Protein AF-A0A2V6UIH1-F1 (afdb_monomer)

Radius of gyration: 23.4 Å; Cα contacts (8 Å, |Δi|>4): 118; chains: 1; bounding box: 33×55×84 Å

Foldseek 3Di:
DDDDDPPPPPPPPPDPPDDPLDQAEDEFDDDAVVVRLLVLLVVQVVCCVVHVNHAYEYADPDFLVCLCSNVVSPGPHYHCPCQQVVDPVHNVVRVVSNVVSNVVVVVPPDPVVVVVVVVVVVVVPD

Mean predicted aligned error: 14.51 Å

Nearest PDB structures (foldseek):
  7sbj-assembly1_C  TM=8.427E-01  e=1.361E-04  Stenotrophomonas maltophilia K279a
  7u5y-assembly1_F  TM=8.316E-01  e=1.045E-04  Pseudomonas aeruginosa PAO1
  2fli-assembly1_D  TM=8.160E-01  e=1.207E-03  Streptococcus pyogenes
  1h1z-assembly1_B  TM=6.962E-01  e=2.190E-03  Oryza sativa
  3ovr-assembly1_B  TM=6.841E-01  e=2.670E-03  Homo sapiens

pLDDT: mean 74.4, std 20.58, range [38.5, 95.69]

Sequence (126 aa):
MAGQEQHTRRRRRRDRASIPRVRGHLRASPGPLRATLPKVGRVRELIERPKPGCDVEVDGGVDETTAPRVVGAGATVLVAGSAIVGARDGTATARRRLRAALNQLEDETDPAEQSARQRSQVCNSE

Structure (mmCIF, N/CA/C/O backbone):
data_AF-A0A2V6UIH1-F1
#
_entry.id   AF-A0A2V6UIH1-F1
#
loop_
_atom_site.group_PDB
_atom_site.id
_atom_site.type_symbol
_atom_site.label_atom_id
_atom_site.label_alt_id
_atom_site.label_comp_id
_atom_site.label_asym_id
_atom_site.label_entity_id
_atom_site.label_seq_id
_atom_site.pdbx_PDB_ins_code
_atom_site.Cartn_x
_atom_site.Cartn_y
_atom_site.Cartn_z
_atom_site.occupancy
_atom_site.B_iso_or_equiv
_atom_site.auth_seq_id
_atom_site.auth_comp_id
_atom_site.auth_asym_id
_atom_site.auth_atom_id
_atom_site.pdbx_PDB_model_num
ATOM 1 N N . MET A 1 1 ? 6.705 -10.498 68.563 1.00 38.50 1 MET A N 1
ATOM 2 C CA . MET A 1 1 ? 7.324 -11.104 67.369 1.00 38.50 1 MET A CA 1
ATOM 3 C C . MET A 1 1 ? 6.288 -11.155 66.258 1.00 38.50 1 MET A C 1
ATOM 5 O O . MET A 1 1 ? 5.183 -11.596 66.525 1.00 38.50 1 MET A O 1
ATOM 9 N N . ALA A 1 2 ? 6.677 -10.646 65.083 1.00 42.94 2 ALA A N 1
ATOM 10 C CA . ALA A 1 2 ? 6.088 -10.808 63.748 1.00 42.94 2 ALA A CA 1
ATOM 11 C C . ALA A 1 2 ? 4.580 -10.532 63.560 1.00 42.94 2 ALA A C 1
ATOM 13 O O . ALA A 1 2 ? 3.739 -11.415 63.688 1.00 42.94 2 ALA A O 1
ATOM 14 N N . GLY A 1 3 ? 4.269 -9.302 63.135 1.00 38.94 3 GLY A N 1
ATOM 15 C CA . GLY A 1 3 ? 3.200 -9.096 62.156 1.00 38.94 3 GLY A CA 1
ATOM 16 C C . GLY A 1 3 ? 3.658 -9.517 60.754 1.00 38.94 3 GLY A C 1
ATOM 17 O O . GLY A 1 3 ? 4.849 -9.753 60.575 1.00 38.94 3 GLY A O 1
ATOM 18 N N . GLN A 1 4 ? 2.699 -9.606 59.822 1.00 46.44 4 GLN A N 1
ATOM 19 C CA . GLN A 1 4 ? 2.771 -9.526 58.343 1.00 46.44 4 GLN A CA 1
ATOM 20 C C . GLN A 1 4 ? 1.702 -10.459 57.738 1.00 46.44 4 GLN A C 1
ATOM 22 O O . GLN A 1 4 ? 1.492 -11.558 58.229 1.00 46.44 4 GLN A O 1
ATOM 27 N N . GLU A 1 5 ? 0.980 -10.165 56.661 1.00 40.41 5 GLU A N 1
ATOM 28 C CA . GLU A 1 5 ? 0.732 -8.946 55.892 1.00 40.41 5 GLU A CA 1
ATOM 29 C C . GLU A 1 5 ? -0.415 -9.324 54.940 1.00 40.41 5 GLU A C 1
ATOM 31 O O . GLU A 1 5 ? -0.285 -10.241 54.126 1.00 40.41 5 GLU A O 1
ATOM 36 N N . GLN A 1 6 ? -1.568 -8.663 55.046 1.00 44.25 6 GLN A N 1
ATOM 37 C CA . GLN A 1 6 ? -2.647 -8.856 54.080 1.00 44.25 6 GLN A CA 1
ATOM 38 C C . GLN A 1 6 ? -2.232 -8.210 52.757 1.00 44.25 6 GLN A C 1
ATOM 40 O O . GLN A 1 6 ? -2.182 -6.987 52.621 1.00 44.25 6 GLN A O 1
ATOM 45 N N . HIS A 1 7 ? -1.919 -9.051 51.774 1.00 41.00 7 HIS A N 1
ATOM 46 C CA . HIS A 1 7 ? -1.496 -8.651 50.438 1.00 41.00 7 HIS A CA 1
ATOM 47 C C . HIS A 1 7 ? -2.690 -8.079 49.652 1.00 41.00 7 HIS A C 1
ATOM 49 O O . HIS A 1 7 ? -3.291 -8.729 48.794 1.00 41.00 7 HIS A O 1
ATOM 55 N N . THR A 1 8 ? -3.075 -6.839 49.959 1.00 45.25 8 THR A N 1
ATOM 56 C CA . THR A 1 8 ? -4.076 -6.110 49.180 1.00 45.25 8 THR A CA 1
ATOM 57 C C . THR A 1 8 ? -3.458 -5.736 47.831 1.00 45.25 8 THR A C 1
ATOM 59 O O . THR A 1 8 ? -2.723 -4.760 47.686 1.00 45.25 8 THR A O 1
ATOM 62 N N . ARG A 1 9 ? -3.741 -6.537 46.795 1.00 45.44 9 ARG A N 1
ATOM 63 C CA . ARG A 1 9 ? -3.452 -6.177 45.400 1.00 45.44 9 ARG A CA 1
ATOM 64 C C . ARG A 1 9 ? -4.264 -4.929 45.049 1.00 45.44 9 ARG A C 1
ATOM 66 O O . ARG A 1 9 ? -5.381 -5.025 44.542 1.00 45.44 9 ARG A O 1
ATOM 73 N N . ARG A 1 10 ? -3.700 -3.745 45.306 1.00 44.16 10 ARG A N 1
ATOM 74 C CA . ARG A 1 10 ? -4.192 -2.471 44.775 1.00 44.16 10 ARG A CA 1
ATOM 75 C C . ARG A 1 10 ? -4.218 -2.586 43.253 1.00 44.16 10 ARG A C 1
ATOM 77 O O . ARG A 1 10 ? -3.199 -2.412 42.587 1.00 44.16 10 ARG A O 1
ATOM 84 N N . ARG A 1 11 ? -5.392 -2.874 42.684 1.00 49.41 11 ARG A N 1
ATOM 85 C CA . ARG A 1 11 ? -5.654 -2.642 41.264 1.00 49.41 11 ARG A CA 1
ATOM 86 C C . ARG A 1 11 ? -5.472 -1.146 41.049 1.00 49.41 11 ARG A C 1
ATOM 88 O O . ARG A 1 11 ? -6.352 -0.363 41.397 1.00 49.41 11 ARG A O 1
ATOM 95 N N . ARG A 1 12 ? -4.310 -0.738 40.534 1.00 47.78 12 ARG A N 1
ATOM 96 C CA . ARG A 1 12 ? -4.116 0.636 40.078 1.00 47.78 12 ARG A CA 1
ATOM 97 C C .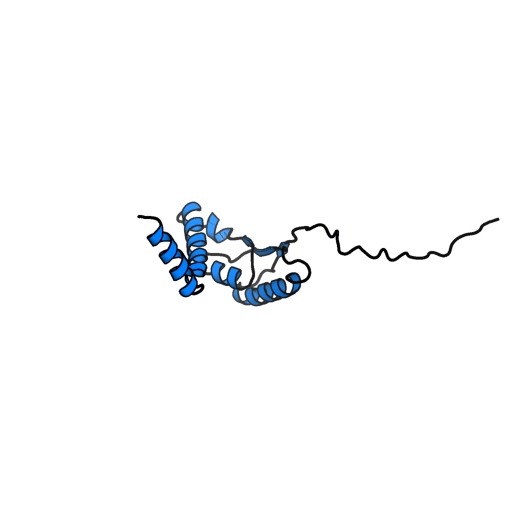 ARG A 1 12 ? -5.150 0.862 38.982 1.00 47.78 12 ARG A C 1
ATOM 99 O O . ARG A 1 12 ? -5.027 0.297 37.895 1.00 47.78 12 ARG A O 1
ATOM 106 N N . ARG A 1 13 ? -6.206 1.620 39.294 1.00 47.78 13 ARG A N 1
ATOM 107 C CA . ARG A 1 13 ? -7.048 2.247 38.277 1.00 47.78 13 ARG A CA 1
ATOM 108 C C . ARG A 1 13 ? -6.070 3.019 37.398 1.00 47.78 13 ARG A C 1
ATOM 110 O O . ARG A 1 13 ? -5.448 3.962 37.866 1.00 47.78 13 ARG A O 1
ATOM 117 N N . ARG A 1 14 ? -5.810 2.522 36.188 1.00 51.75 14 ARG A N 1
ATOM 118 C CA . ARG A 1 14 ? -5.026 3.273 35.211 1.00 51.75 14 ARG A CA 1
ATOM 119 C C . ARG A 1 14 ? -5.888 4.472 34.856 1.00 51.75 14 ARG A C 1
ATOM 121 O O . ARG A 1 14 ? -6.939 4.289 34.242 1.00 51.75 14 ARG A O 1
ATOM 128 N N . ASP A 1 15 ? -5.482 5.652 35.305 1.00 42.34 15 ASP A N 1
ATOM 129 C CA . ASP A 1 15 ? -6.077 6.899 34.853 1.00 42.34 15 ASP A CA 1
ATOM 130 C C . ASP A 1 15 ? -6.074 6.902 33.323 1.00 42.34 15 ASP A C 1
ATOM 132 O O . ASP A 1 15 ? -5.034 6.764 32.675 1.00 42.34 15 ASP A O 1
ATOM 136 N N . ARG A 1 16 ? -7.273 6.994 32.735 1.00 51.28 16 ARG A N 1
ATOM 137 C CA . ARG A 1 16 ? -7.496 6.969 31.279 1.00 51.28 16 ARG A CA 1
ATOM 138 C C . ARG A 1 16 ? -6.796 8.123 30.546 1.00 51.28 16 ARG A C 1
ATOM 140 O O . ARG A 1 16 ? -6.698 8.078 29.326 1.00 51.28 16 ARG A O 1
ATOM 147 N N . ALA A 1 17 ? -6.309 9.128 31.270 1.00 50.72 17 ALA A N 1
ATOM 148 C CA . ALA A 1 17 ? -5.788 10.377 30.726 1.00 50.72 17 ALA A CA 1
ATOM 149 C C . ALA A 1 17 ? -4.308 10.336 30.293 1.00 50.72 17 ALA A C 1
ATOM 151 O O . ALA A 1 17 ? -3.811 11.325 29.762 1.00 50.72 17 ALA A O 1
ATOM 152 N N . SER A 1 18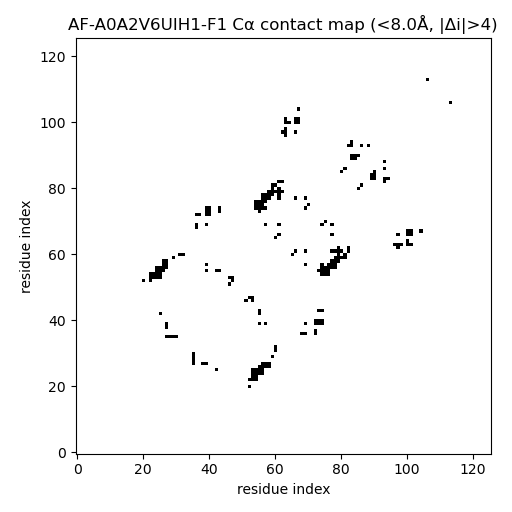 ? -3.582 9.229 30.493 1.00 44.34 18 SER A N 1
ATOM 153 C CA . SER A 1 18 ? -2.131 9.193 30.219 1.00 44.34 18 SER A CA 1
ATOM 154 C C . SER A 1 18 ? -1.651 7.888 29.585 1.00 44.34 18 SER A C 1
ATOM 156 O O . SER A 1 18 ? -0.587 7.378 29.925 1.00 44.34 18 SER A O 1
ATOM 158 N N . ILE A 1 19 ? -2.423 7.320 28.654 1.00 47.88 19 ILE A N 1
ATOM 159 C CA . ILE A 1 19 ? -1.903 6.243 27.802 1.00 47.88 19 ILE A CA 1
ATOM 160 C C . ILE A 1 19 ? -0.964 6.898 26.772 1.00 47.88 19 ILE A C 1
ATOM 162 O O . ILE A 1 19 ? -1.436 7.715 25.978 1.00 47.88 19 ILE A O 1
ATOM 166 N N . PRO A 1 20 ? 0.344 6.580 26.758 1.00 40.25 20 PRO A N 1
ATOM 167 C CA . PRO A 1 20 ? 1.249 7.103 25.743 1.00 40.25 20 PRO A CA 1
ATOM 168 C C . PRO A 1 20 ? 0.725 6.697 24.362 1.00 40.25 20 PRO A C 1
ATOM 170 O O . PRO A 1 20 ? 0.361 5.535 24.160 1.00 40.25 20 PRO A O 1
ATOM 173 N N . ARG A 1 21 ? 0.678 7.638 23.408 1.00 44.97 21 ARG A N 1
ATOM 174 C CA . ARG A 1 21 ? 0.328 7.363 22.004 1.00 44.97 21 ARG A CA 1
ATOM 175 C C . ARG A 1 21 ? 1.460 6.569 21.345 1.00 44.97 21 ARG A C 1
ATOM 177 O O . ARG A 1 21 ? 2.208 7.096 20.531 1.00 44.97 21 ARG A O 1
ATOM 184 N N . VAL A 1 22 ? 1.634 5.310 21.733 1.00 44.12 22 VAL A N 1
ATOM 185 C CA . VAL A 1 22 ? 2.536 4.394 21.036 1.00 44.12 22 VAL A CA 1
ATOM 186 C C . VAL A 1 22 ? 1.880 4.094 19.693 1.00 44.12 22 VAL A C 1
ATOM 188 O O . VAL A 1 22 ? 0.840 3.431 19.654 1.00 44.12 22 VAL A O 1
ATOM 191 N N . ARG A 1 23 ? 2.450 4.623 18.603 1.00 54.00 23 ARG A N 1
ATOM 192 C CA . ARG A 1 23 ? 2.088 4.222 17.238 1.00 54.00 23 ARG A CA 1
ATOM 193 C C . ARG A 1 23 ? 2.421 2.737 17.113 1.00 54.00 23 ARG A C 1
ATOM 195 O O . ARG A 1 23 ? 3.587 2.359 17.097 1.00 54.00 23 ARG A O 1
ATOM 202 N N . GLY A 1 24 ? 1.398 1.893 17.170 1.00 56.28 24 GLY A N 1
ATOM 203 C CA . GLY A 1 24 ? 1.536 0.471 16.882 1.00 56.28 24 GLY A CA 1
ATOM 204 C C . GLY A 1 24 ? 1.375 0.250 15.384 1.00 56.28 24 GLY A C 1
ATOM 205 O O . GLY A 1 24 ? 0.592 0.956 14.755 1.00 56.28 24 GLY A O 1
ATOM 206 N N . HIS A 1 25 ? 2.094 -0.722 14.834 1.00 61.69 25 HIS A N 1
ATOM 207 C CA . HIS A 1 25 ? 1.802 -1.283 13.519 1.00 61.69 25 HIS A CA 1
ATOM 208 C C . HIS A 1 25 ? 1.094 -2.632 13.700 1.00 61.69 25 HIS A C 1
ATOM 210 O O . HIS A 1 25 ? 1.448 -3.409 14.597 1.00 61.69 25 HIS A O 1
ATOM 216 N N . LEU A 1 26 ? 0.119 -2.947 12.853 1.00 56.34 26 LEU A N 1
ATOM 217 C CA . LEU A 1 26 ? -0.366 -4.320 12.710 1.00 56.34 26 LEU A CA 1
ATOM 218 C C . LEU A 1 26 ? -0.077 -4.816 11.294 1.00 56.34 26 LEU A C 1
ATOM 220 O O . LEU A 1 26 ? -0.445 -4.151 10.330 1.00 56.34 26 LEU A O 1
ATOM 224 N N . ARG A 1 27 ? 0.579 -5.980 11.192 1.00 58.28 27 ARG A N 1
ATOM 225 C CA . ARG A 1 27 ? 0.920 -6.642 9.924 1.00 58.28 27 ARG A CA 1
ATOM 226 C C . ARG A 1 27 ? -0.133 -7.684 9.553 1.00 58.28 27 ARG A C 1
ATOM 228 O O . ARG A 1 27 ? -0.507 -8.509 10.388 1.00 58.28 27 ARG A O 1
ATOM 235 N N . ALA A 1 28 ? -0.564 -7.691 8.294 1.00 56.81 28 ALA A N 1
ATOM 236 C CA . ALA A 1 28 ? -1.352 -8.781 7.716 1.00 56.81 28 ALA A CA 1
ATOM 237 C C . ALA A 1 28 ? -0.438 -9.890 7.128 1.00 56.81 28 ALA A C 1
ATOM 239 O O . ALA A 1 28 ? 0.625 -9.600 6.596 1.00 56.81 28 ALA A O 1
ATOM 240 N N . SER A 1 29 ? -0.839 -11.164 7.262 1.00 50.75 29 SER A N 1
ATOM 241 C CA . SER A 1 29 ? -0.058 -12.381 6.913 1.00 50.75 29 SER A CA 1
ATOM 242 C C . SER A 1 29 ? -0.166 -12.820 5.428 1.00 50.75 29 SER A C 1
ATOM 244 O O . SER A 1 29 ? -1.079 -12.356 4.740 1.00 50.75 29 SER A O 1
ATOM 246 N N . PRO A 1 30 ? 0.700 -13.744 4.931 1.00 52.41 30 PRO A N 1
ATOM 247 C CA . PRO A 1 30 ? 0.908 -14.005 3.505 1.00 52.41 30 PRO A CA 1
ATOM 248 C C . PRO A 1 30 ? -0.201 -14.887 2.916 1.00 52.41 30 PRO A C 1
ATOM 250 O O . PRO A 1 30 ? -0.331 -16.070 3.216 1.00 52.41 30 PRO A O 1
ATOM 253 N N . GLY A 1 31 ? -1.013 -14.293 2.054 1.00 59.41 31 GLY A N 1
ATOM 254 C CA . GLY A 1 31 ? -2.009 -14.952 1.215 1.00 59.41 31 GLY A CA 1
ATOM 255 C C . GLY A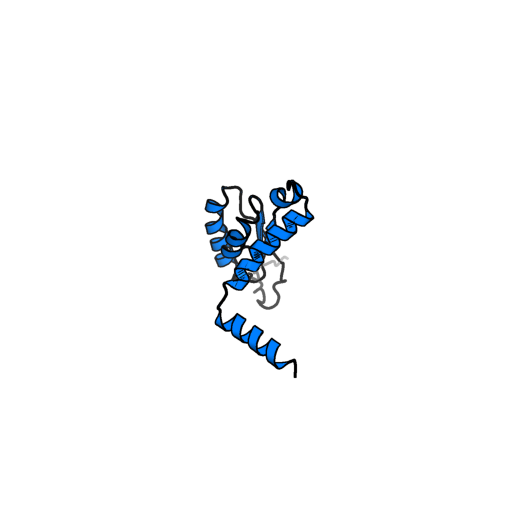 1 31 ? -2.259 -14.082 -0.017 1.00 59.41 31 GLY A C 1
ATOM 256 O O . GLY A 1 31 ? -1.815 -12.929 -0.032 1.00 59.41 31 GLY A O 1
ATOM 257 N N . PRO A 1 32 ? -2.940 -14.585 -1.064 1.00 74.62 32 PRO A N 1
ATOM 258 C CA . PRO A 1 32 ? -3.260 -13.761 -2.224 1.00 74.62 32 PRO A CA 1
ATOM 259 C C . PRO A 1 32 ? -4.011 -12.514 -1.756 1.00 74.62 32 PRO A C 1
ATOM 261 O O . PRO A 1 32 ? -4.962 -12.624 -0.982 1.00 74.62 32 PRO A O 1
ATOM 264 N N . LEU A 1 33 ? -3.595 -11.334 -2.223 1.00 77.56 33 LEU A N 1
ATOM 265 C CA . LEU A 1 33 ? -4.024 -10.055 -1.652 1.00 77.56 33 LEU A CA 1
ATOM 266 C C . LEU A 1 33 ? -5.551 -9.930 -1.524 1.00 77.56 33 LEU A C 1
ATOM 268 O O . LEU A 1 33 ? -6.046 -9.449 -0.511 1.00 77.56 33 LEU A O 1
ATOM 272 N N . ARG A 1 34 ? -6.306 -10.456 -2.498 1.00 79.69 34 ARG A N 1
ATOM 273 C CA . ARG A 1 34 ? -7.780 -10.508 -2.468 1.00 79.69 34 ARG A CA 1
ATOM 274 C C . ARG A 1 34 ? -8.351 -11.195 -1.221 1.00 79.69 34 ARG A C 1
ATOM 276 O O . ARG A 1 34 ? -9.345 -10.722 -0.688 1.00 79.69 34 ARG A O 1
ATOM 283 N N . ALA A 1 35 ? -7.731 -12.274 -0.745 1.00 83.94 35 ALA A N 1
ATOM 284 C CA . ALA A 1 35 ? -8.139 -12.975 0.476 1.00 83.94 35 ALA A CA 1
ATOM 285 C C . ALA A 1 35 ? -7.701 -12.240 1.758 1.00 83.94 35 ALA A C 1
ATOM 287 O O . ALA A 1 35 ? -8.206 -12.521 2.848 1.00 83.94 35 ALA A O 1
ATOM 288 N N . THR A 1 36 ? -6.759 -11.302 1.637 1.00 86.25 36 THR A N 1
ATOM 289 C CA . THR A 1 36 ? -6.212 -10.518 2.747 1.00 86.25 36 THR A CA 1
ATOM 290 C C . THR A 1 36 ? -6.985 -9.215 2.971 1.00 86.25 36 THR A C 1
ATOM 292 O O . THR A 1 36 ? -7.130 -8.815 4.123 1.00 86.25 36 THR A O 1
ATOM 295 N N . LEU A 1 37 ? -7.564 -8.596 1.930 1.00 90.88 37 LEU A N 1
ATOM 296 C CA . LEU A 1 37 ? -8.312 -7.329 2.055 1.00 90.88 37 LEU A CA 1
ATOM 297 C C . LEU A 1 37 ? -9.422 -7.353 3.130 1.00 90.88 37 LEU A C 1
ATOM 299 O O . LEU A 1 37 ? -9.453 -6.431 3.945 1.00 90.88 37 LEU A O 1
ATOM 303 N N . PRO A 1 38 ? -10.273 -8.397 3.251 1.00 92.62 38 PRO A N 1
ATOM 304 C CA . PRO A 1 38 ? -11.278 -8.436 4.319 1.00 92.62 38 PRO A CA 1
ATOM 305 C C . PRO A 1 38 ? -10.665 -8.449 5.728 1.00 92.62 38 PRO A C 1
ATOM 307 O O . PRO A 1 38 ? -11.241 -7.912 6.672 1.00 92.62 38 PRO A O 1
ATOM 310 N N . LYS A 1 39 ? -9.471 -9.037 5.883 1.00 92.12 39 LYS A N 1
ATOM 311 C CA . LYS A 1 39 ? -8.751 -9.070 7.164 1.00 92.12 39 LYS A CA 1
ATOM 312 C C . LYS A 1 39 ? -8.211 -7.689 7.528 1.00 92.12 39 LYS A C 1
ATOM 314 O O . LYS A 1 39 ? -8.257 -7.328 8.698 1.00 92.12 39 LYS A O 1
ATOM 319 N N . VAL A 1 40 ? -7.741 -6.924 6.540 1.00 92.75 40 VAL A N 1
ATOM 320 C CA . VAL A 1 40 ? -7.291 -5.533 6.722 1.00 92.75 40 VAL A CA 1
ATOM 321 C C . VAL A 1 40 ? -8.448 -4.669 7.229 1.00 92.75 40 VAL A C 1
ATOM 323 O O . VAL A 1 40 ? -8.300 -4.015 8.260 1.00 92.75 40 VAL A O 1
ATOM 326 N N . GLY A 1 41 ? -9.625 -4.768 6.601 1.00 92.75 41 GLY A N 1
ATOM 327 C CA . GLY A 1 41 ? -10.825 -4.051 7.052 1.00 92.75 41 GLY A CA 1
ATOM 328 C C . GLY A 1 41 ? -11.224 -4.431 8.474 1.00 92.75 41 GLY A C 1
ATOM 329 O O . GLY A 1 41 ? -11.406 -3.568 9.333 1.00 92.75 41 GLY A O 1
ATOM 330 N N . ARG A 1 42 ? -11.238 -5.736 8.774 1.00 93.56 42 ARG A N 1
ATOM 331 C CA . ARG A 1 42 ? -11.551 -6.221 10.122 1.00 93.56 42 ARG A CA 1
ATOM 332 C C . ARG A 1 42 ? -10.570 -5.703 11.173 1.00 93.56 42 ARG A C 1
ATOM 334 O O . ARG A 1 42 ? -10.970 -5.355 12.281 1.00 93.56 42 ARG A O 1
ATOM 341 N N . VAL A 1 43 ? -9.285 -5.661 10.837 1.00 92.19 43 VAL A N 1
ATOM 342 C CA . VAL A 1 43 ? -8.247 -5.079 11.688 1.00 92.19 43 VAL A CA 1
ATOM 343 C C . VAL A 1 43 ? -8.514 -3.597 11.927 1.00 92.19 43 VAL A C 1
ATOM 345 O O . VAL A 1 43 ? -8.485 -3.179 13.084 1.00 92.19 43 VAL A O 1
ATOM 348 N N . ARG A 1 44 ? -8.807 -2.819 10.875 1.00 93.25 44 ARG A N 1
ATOM 349 C CA . ARG A 1 44 ? -9.087 -1.384 10.997 1.00 93.25 44 ARG A CA 1
ATOM 350 C C . ARG A 1 44 ? -10.246 -1.133 11.959 1.00 93.25 44 ARG A C 1
ATOM 352 O O . ARG A 1 44 ? -10.091 -0.366 12.905 1.00 93.25 44 ARG A O 1
ATOM 359 N N . GLU A 1 45 ? -11.353 -1.852 11.796 1.00 92.88 45 GLU A N 1
ATOM 360 C CA . GLU A 1 45 ? -12.510 -1.765 12.698 1.00 92.88 45 GLU A CA 1
ATOM 361 C C . GLU A 1 45 ? -12.154 -2.066 14.161 1.00 92.88 45 GLU A C 1
ATOM 363 O O . GLU A 1 45 ? -12.624 -1.390 15.080 1.00 92.88 45 GLU A O 1
ATOM 368 N N . LEU A 1 46 ? -11.333 -3.096 14.389 1.00 92.44 46 LEU A N 1
ATOM 369 C CA . LEU A 1 46 ? -10.942 -3.523 15.731 1.00 92.44 46 LEU A CA 1
ATOM 370 C C . LEU A 1 46 ? -10.055 -2.493 16.437 1.00 92.44 46 LEU A C 1
ATOM 372 O O . LEU A 1 46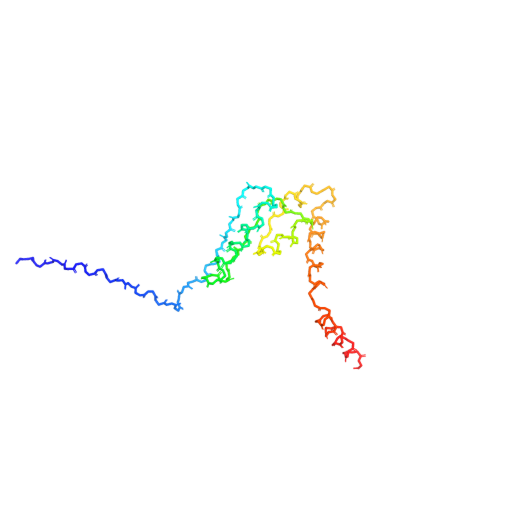 ? -10.134 -2.369 17.662 1.00 92.44 46 LEU A O 1
ATOM 376 N N . ILE A 1 47 ? -9.213 -1.772 15.694 1.00 92.00 47 ILE A N 1
ATOM 377 C CA . ILE A 1 47 ? -8.248 -0.827 16.271 1.00 92.00 47 ILE A CA 1
ATOM 378 C C . ILE A 1 47 ? -8.744 0.621 16.296 1.00 92.00 47 ILE A C 1
ATOM 380 O O . ILE A 1 47 ? -8.248 1.385 17.119 1.00 92.00 47 ILE A O 1
ATOM 384 N N . GLU A 1 48 ? -9.741 0.985 15.482 1.00 88.94 48 GLU A N 1
ATOM 385 C CA . GLU A 1 48 ? -10.259 2.357 15.360 1.00 88.94 48 GLU A CA 1
ATOM 386 C C . GLU A 1 48 ? -10.633 2.963 16.720 1.00 88.94 48 GLU A C 1
ATOM 388 O O . GLU A 1 48 ? -10.178 4.039 17.093 1.00 88.94 48 GLU A O 1
ATOM 393 N N . ARG A 1 49 ? -11.425 2.236 17.517 1.00 87.19 49 ARG A N 1
ATOM 394 C CA . ARG A 1 49 ? -11.897 2.714 18.827 1.00 87.19 49 ARG A CA 1
ATOM 395 C C . ARG A 1 49 ? -10.806 2.736 19.904 1.00 87.19 49 ARG A C 1
ATOM 397 O O . ARG A 1 49 ? -10.691 3.744 20.600 1.00 87.19 49 ARG A O 1
ATOM 404 N N . PRO A 1 50 ? -10.028 1.656 20.122 1.00 91.44 50 PRO A N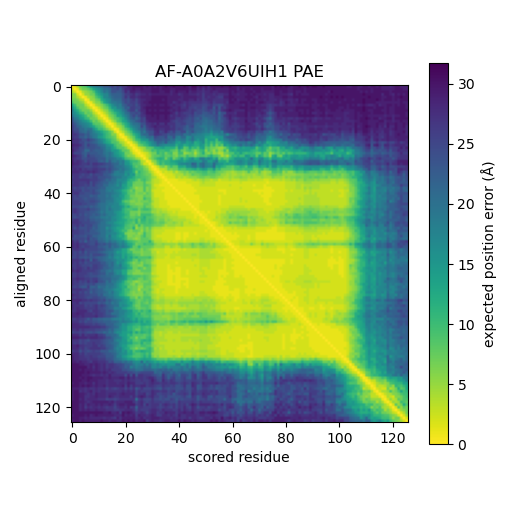 1
ATOM 405 C CA . PRO A 1 50 ? -9.030 1.648 21.188 1.00 91.44 50 PRO A CA 1
ATOM 406 C C . PRO A 1 50 ? -7.754 2.427 20.840 1.00 91.44 50 PRO A C 1
ATOM 408 O O . PRO A 1 50 ? -7.059 2.869 21.756 1.00 91.44 50 PRO A O 1
ATOM 411 N N . LYS A 1 51 ? -7.404 2.549 19.552 1.00 90.06 51 LYS A N 1
ATOM 412 C CA . LYS A 1 51 ? -6.151 3.147 19.068 1.00 90.06 51 LYS A CA 1
ATOM 413 C C . LYS A 1 51 ? -6.336 3.765 17.664 1.00 90.06 51 LYS A C 1
ATOM 415 O O . LYS A 1 51 ? -5.761 3.255 16.704 1.00 90.06 51 LYS A O 1
ATOM 420 N N . PRO A 1 52 ? -7.052 4.895 17.530 1.00 83.50 52 PRO A N 1
ATOM 421 C CA . PRO A 1 52 ? -7.372 5.490 16.222 1.00 83.50 52 PRO A CA 1
ATOM 422 C C . PRO A 1 52 ? -6.140 5.889 15.388 1.00 83.50 52 PRO A C 1
ATOM 424 O O . PRO A 1 52 ? -6.194 5.901 14.162 1.00 83.50 52 PRO A O 1
ATOM 427 N N . GLY A 1 53 ? -5.008 6.174 16.046 1.00 88.31 53 GLY A N 1
ATOM 428 C CA . GLY A 1 53 ? -3.726 6.488 15.399 1.00 88.31 53 GLY A CA 1
ATOM 429 C C . GLY A 1 53 ? -2.794 5.287 15.200 1.00 88.31 53 GLY A C 1
ATOM 430 O O . GLY A 1 53 ? -1.592 5.485 15.050 1.00 88.31 53 GLY A O 1
ATOM 431 N N . CYS A 1 54 ? -3.301 4.059 15.317 1.00 90.06 54 CYS A N 1
ATOM 432 C CA . CYS A 1 54 ? -2.541 2.854 15.002 1.00 90.06 54 CYS A CA 1
ATOM 433 C C . CYS A 1 54 ? -2.520 2.661 13.487 1.00 90.06 54 CYS A C 1
ATOM 435 O O . CYS A 1 54 ? -3.575 2.650 12.848 1.00 90.06 54 CYS A O 1
ATOM 437 N N . ASP A 1 55 ? -1.324 2.482 12.938 1.00 93.62 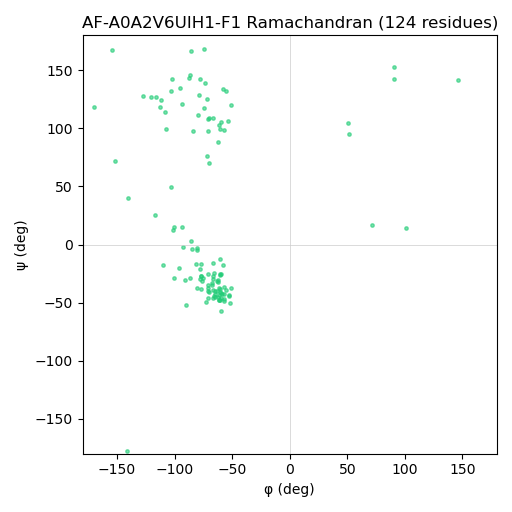55 ASP A N 1
ATOM 438 C CA . ASP A 1 55 ? -1.150 2.248 11.516 1.00 93.62 55 ASP A CA 1
ATOM 439 C C . ASP A 1 55 ? -1.480 0.796 11.165 1.00 93.62 55 ASP A C 1
ATOM 441 O O . ASP A 1 55 ? -1.174 -0.141 11.916 1.00 93.62 55 ASP A O 1
ATOM 445 N N . VAL A 1 56 ? -2.106 0.616 10.004 1.00 93.19 56 VAL A N 1
ATOM 446 C CA . VAL A 1 56 ? -2.378 -0.701 9.422 1.00 93.19 56 VAL A CA 1
ATOM 447 C C . VAL A 1 56 ? -1.454 -0.873 8.230 1.00 93.19 56 VAL A C 1
ATOM 449 O O . VAL A 1 56 ? -1.572 -0.143 7.244 1.00 93.19 56 VAL A O 1
ATOM 452 N N . GLU A 1 57 ? -0.534 -1.829 8.337 1.00 94.38 57 GLU A N 1
ATOM 453 C CA . GLU A 1 57 ? 0.476 -2.096 7.319 1.00 94.38 57 GLU A CA 1
ATOM 454 C C . GLU A 1 57 ? 0.111 -3.334 6.497 1.00 94.38 57 GLU A C 1
ATOM 456 O O . GLU A 1 57 ? -0.190 -4.404 7.040 1.00 94.38 57 GLU A O 1
ATOM 461 N N . VAL A 1 58 ? 0.198 -3.197 5.174 1.00 92.75 58 VAL A N 1
ATOM 462 C CA . VAL A 1 58 ? 0.134 -4.324 4.242 1.00 92.75 58 VAL A CA 1
ATOM 463 C C . VAL A 1 58 ? 1.484 -4.495 3.563 1.00 92.75 58 VAL A C 1
ATOM 465 O O . VAL A 1 58 ? 1.959 -3.600 2.857 1.00 92.75 58 VAL A O 1
ATOM 468 N N . ASP A 1 59 ? 2.078 -5.666 3.791 1.00 90.31 59 ASP A N 1
ATOM 469 C CA . ASP A 1 59 ? 3.373 -6.063 3.252 1.00 90.31 59 ASP A CA 1
ATOM 470 C C . ASP A 1 59 ? 3.225 -7.190 2.228 1.00 90.31 59 ASP A C 1
ATOM 472 O O . ASP A 1 59 ? 2.641 -8.238 2.513 1.00 90.31 59 ASP A O 1
ATOM 476 N N . GLY A 1 60 ? 3.752 -6.953 1.027 1.00 85.31 60 GLY A N 1
ATOM 477 C CA . GLY A 1 60 ? 3.710 -7.887 -0.093 1.00 85.31 60 GLY A CA 1
ATOM 478 C C . GLY A 1 60 ? 2.490 -7.729 -1.007 1.00 85.31 60 GLY A C 1
ATOM 479 O O . GLY A 1 60 ? 1.368 -7.465 -0.580 1.00 85.31 60 GLY A O 1
ATOM 480 N N . GLY A 1 61 ? 2.719 -7.910 -2.312 1.00 88.38 61 GLY A N 1
ATOM 481 C CA . GLY A 1 61 ? 1.665 -7.869 -3.334 1.00 88.38 61 GLY A CA 1
ATOM 482 C C . GLY A 1 61 ? 1.085 -6.478 -3.622 1.00 88.38 61 GLY A C 1
ATOM 483 O O . GLY A 1 61 ? 0.001 -6.389 -4.196 1.00 88.38 61 GLY A O 1
ATOM 484 N N . VAL A 1 62 ? 1.776 -5.408 -3.218 1.00 93.19 62 VAL A N 1
ATOM 485 C CA . VAL A 1 62 ? 1.369 -4.020 -3.474 1.00 93.19 62 VAL A CA 1
ATOM 486 C C . VAL A 1 62 ? 2.024 -3.491 -4.753 1.00 93.19 62 VAL A C 1
ATOM 488 O O . VAL A 1 62 ? 3.249 -3.408 -4.827 1.00 93.19 62 VAL A O 1
ATOM 491 N N . ASP A 1 63 ? 1.199 -3.089 -5.717 1.00 93.00 63 ASP A N 1
ATOM 492 C CA . ASP A 1 63 ? 1.547 -2.438 -6.985 1.00 93.00 63 ASP A CA 1
ATOM 493 C C . ASP A 1 63 ? 0.510 -1.347 -7.330 1.00 93.00 63 ASP A C 1
ATOM 495 O O . ASP A 1 63 ? -0.409 -1.087 -6.551 1.00 93.00 63 ASP A O 1
ATOM 499 N N . GLU A 1 64 ? 0.643 -0.678 -8.477 1.00 93.19 64 GLU A N 1
ATOM 500 C CA . GLU A 1 64 ? -0.278 0.381 -8.913 1.00 93.19 64 GLU A CA 1
ATOM 501 C C . GLU A 1 64 ? -1.735 -0.081 -9.082 1.00 93.19 64 GLU A C 1
ATOM 503 O O . GLU A 1 64 ? -2.655 0.720 -8.947 1.00 93.19 64 GLU A O 1
ATOM 508 N N . THR A 1 65 ? -1.975 -1.366 -9.340 1.00 92.12 65 THR A N 1
ATOM 509 C CA . THR A 1 65 ? -3.324 -1.924 -9.513 1.00 92.12 65 THR A CA 1
ATOM 510 C C . THR A 1 65 ? -3.953 -2.326 -8.183 1.00 92.12 65 THR A C 1
ATOM 512 O O . THR A 1 65 ? -5.180 -2.323 -8.031 1.00 92.12 65 THR A O 1
ATOM 515 N N . THR A 1 66 ? -3.125 -2.696 -7.206 1.00 92.94 66 THR A N 1
ATOM 516 C CA . THR A 1 66 ? -3.587 -3.221 -5.925 1.00 92.94 66 THR A CA 1
ATOM 517 C C . THR A 1 66 ? -3.571 -2.199 -4.799 1.00 92.94 66 THR A C 1
ATOM 519 O O . THR A 1 66 ? -4.418 -2.285 -3.906 1.00 92.94 66 THR A O 1
ATOM 522 N N . ALA A 1 67 ? -2.682 -1.207 -4.849 1.00 93.88 67 ALA A N 1
ATOM 523 C CA . ALA A 1 67 ? -2.563 -0.166 -3.835 1.00 93.88 67 ALA A CA 1
ATOM 524 C C . ALA A 1 67 ? -3.887 0.560 -3.536 1.00 93.88 67 ALA A C 1
ATOM 526 O O . ALA A 1 67 ? -4.214 0.681 -2.352 1.00 93.88 67 ALA A O 1
ATOM 527 N N . PRO A 1 68 ? -4.717 0.938 -4.533 1.00 94.25 68 PRO A N 1
ATOM 528 C CA . PRO A 1 68 ? -5.999 1.581 -4.251 1.00 94.25 68 PRO A CA 1
ATOM 529 C C . PRO A 1 68 ? -6.946 0.697 -3.430 1.00 94.25 68 PRO A C 1
ATOM 531 O O . PRO A 1 68 ? -7.632 1.158 -2.522 1.00 94.25 68 PRO A O 1
ATOM 534 N N . ARG A 1 69 ? -6.942 -0.614 -3.696 1.00 93.31 69 ARG A N 1
ATOM 535 C CA . ARG A 1 69 ? -7.778 -1.590 -2.978 1.00 93.31 69 ARG A CA 1
ATOM 536 C C . ARG A 1 69 ? -7.295 -1.814 -1.551 1.00 93.31 69 ARG A C 1
ATOM 538 O O . ARG A 1 69 ? -8.103 -2.041 -0.659 1.00 93.31 69 ARG A O 1
ATOM 545 N N . VAL A 1 70 ? -5.982 -1.772 -1.350 1.00 94.00 70 VAL A N 1
ATOM 546 C CA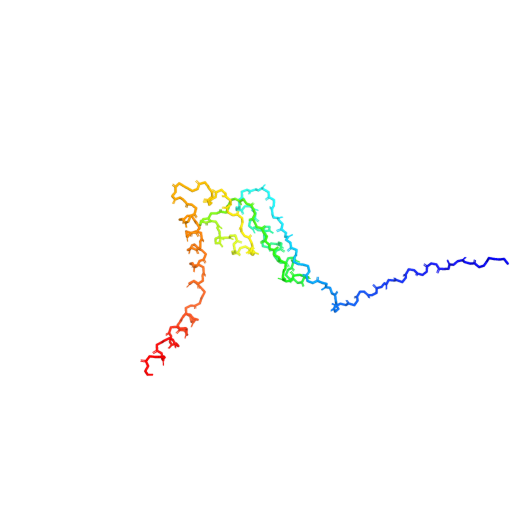 . VAL A 1 70 ? -5.345 -1.899 -0.035 1.00 94.00 70 VAL A CA 1
ATOM 547 C C . VAL A 1 70 ? -5.682 -0.700 0.847 1.00 94.00 70 VAL A C 1
ATOM 549 O O . VAL A 1 70 ? -6.097 -0.892 1.989 1.00 94.00 70 VAL A O 1
ATOM 552 N N . VAL A 1 71 ? -5.589 0.516 0.299 1.00 94.94 71 VAL A N 1
ATOM 553 C CA . VAL A 1 71 ? -6.029 1.743 0.983 1.00 94.94 71 VAL A CA 1
ATOM 554 C C . VAL A 1 71 ? -7.527 1.694 1.272 1.00 94.94 71 VAL A C 1
ATOM 556 O O . VAL A 1 71 ? -7.928 1.890 2.415 1.00 94.94 71 VAL A O 1
ATOM 559 N N . GLY A 1 72 ? -8.350 1.332 0.281 1.00 93.00 72 GLY A N 1
ATOM 560 C CA . GLY A 1 72 ? -9.800 1.192 0.458 1.00 93.00 72 GLY A CA 1
ATOM 561 C C . GLY A 1 72 ? -10.203 0.153 1.514 1.00 93.00 72 GLY A C 1
ATOM 562 O O . GLY A 1 72 ? -11.254 0.281 2.132 1.00 93.00 72 GLY A O 1
ATOM 563 N N . ALA A 1 73 ? -9.357 -0.847 1.779 1.00 93.00 73 ALA A N 1
ATOM 564 C CA . ALA A 1 73 ? -9.562 -1.819 2.852 1.00 93.00 73 ALA A CA 1
ATOM 565 C C . ALA A 1 73 ? -9.154 -1.304 4.248 1.00 93.00 73 ALA A C 1
ATOM 567 O O . ALA A 1 73 ? -9.333 -2.022 5.227 1.00 93.00 73 ALA A O 1
ATOM 568 N N . GLY A 1 74 ? -8.608 -0.090 4.365 1.00 92.81 74 GLY A N 1
ATOM 569 C CA . GLY A 1 74 ? -8.245 0.539 5.639 1.00 92.81 74 GLY A CA 1
ATOM 570 C C . GLY A 1 74 ? -6.758 0.478 5.996 1.00 92.81 74 GLY A C 1
ATOM 571 O O . GLY A 1 74 ? -6.408 0.732 7.151 1.00 92.81 74 GLY A O 1
ATOM 572 N N . ALA A 1 75 ? -5.880 0.138 5.046 1.00 94.31 75 ALA A N 1
ATOM 573 C CA . ALA A 1 75 ? -4.436 0.248 5.241 1.00 94.31 75 ALA A CA 1
ATOM 574 C C . ALA A 1 75 ? -3.978 1.714 5.198 1.00 94.31 75 ALA A C 1
ATOM 576 O O . ALA A 1 75 ? -4.406 2.477 4.334 1.00 94.31 75 ALA A O 1
ATOM 577 N N . THR A 1 76 ? -3.059 2.086 6.090 1.00 94.25 76 THR A N 1
ATOM 578 C CA . THR A 1 76 ? -2.424 3.419 6.116 1.00 94.25 76 THR A CA 1
ATOM 579 C C . THR A 1 76 ? -0.954 3.372 5.708 1.00 94.25 76 THR A C 1
ATOM 581 O O . THR A 1 76 ? -0.385 4.394 5.329 1.00 94.25 76 THR A O 1
ATOM 584 N N . VAL A 1 77 ? -0.338 2.185 5.740 1.00 94.38 77 VAL A N 1
ATOM 585 C CA . VAL A 1 77 ? 1.056 1.957 5.348 1.00 94.38 77 VAL A CA 1
ATOM 586 C C . VAL A 1 77 ? 1.120 0.829 4.320 1.00 94.38 77 VAL A C 1
ATOM 588 O O . VAL A 1 77 ? 0.568 -0.254 4.517 1.00 94.38 77 VAL A O 1
ATOM 591 N N . LEU A 1 78 ? 1.787 1.096 3.197 1.00 94.38 78 LEU A N 1
ATOM 592 C CA . LEU A 1 78 ? 1.898 0.188 2.057 1.00 94.38 78 LEU A CA 1
ATOM 593 C C . LEU A 1 78 ? 3.371 -0.139 1.798 1.00 94.38 78 LEU A C 1
ATOM 595 O O . LEU A 1 78 ? 4.177 0.771 1.597 1.00 94.38 78 LEU A O 1
ATOM 599 N N . VAL A 1 79 ? 3.716 -1.427 1.734 1.00 94.12 79 VAL A N 1
ATOM 600 C CA . VAL A 1 79 ? 5.080 -1.876 1.410 1.00 94.12 79 VAL A CA 1
ATOM 601 C C . VAL A 1 79 ? 5.114 -2.468 -0.001 1.00 94.12 79 VAL A C 1
ATOM 603 O O . VAL A 1 79 ? 4.750 -3.618 -0.237 1.00 94.12 79 VAL A O 1
ATOM 606 N N . ALA A 1 80 ? 5.573 -1.659 -0.958 1.00 93.44 80 ALA A N 1
ATOM 607 C CA . ALA A 1 80 ? 5.632 -1.987 -2.388 1.00 93.44 80 ALA A CA 1
ATOM 608 C C . ALA A 1 80 ? 7.059 -2.354 -2.851 1.00 93.44 80 ALA A C 1
ATOM 610 O O . ALA A 1 80 ? 7.575 -1.807 -3.825 1.00 93.44 80 ALA A O 1
ATOM 611 N N . GLY A 1 81 ? 7.733 -3.252 -2.123 1.00 91.75 81 GLY A N 1
ATOM 612 C CA . GLY A 1 81 ? 9.151 -3.567 -2.349 1.00 91.75 81 GLY A CA 1
ATOM 613 C C . GLY A 1 81 ? 9.447 -4.100 -3.755 1.00 91.75 81 GLY A C 1
ATOM 614 O O . GLY A 1 81 ? 10.228 -3.501 -4.495 1.00 91.75 81 GLY A O 1
ATOM 615 N N . SER A 1 82 ? 8.794 -5.196 -4.150 1.00 90.75 82 SER A N 1
ATOM 616 C CA . SER A 1 82 ? 9.004 -5.821 -5.464 1.00 90.75 82 SER A CA 1
ATOM 617 C C . SER A 1 82 ? 8.534 -4.940 -6.623 1.00 90.75 82 SER A C 1
ATOM 619 O O . SER A 1 82 ? 9.226 -4.862 -7.635 1.00 90.75 82 SER A O 1
ATOM 621 N N . ALA A 1 83 ? 7.409 -4.237 -6.462 1.00 91.81 83 ALA A N 1
ATOM 622 C CA . ALA A 1 83 ? 6.865 -3.347 -7.486 1.00 91.81 83 ALA A CA 1
ATOM 623 C C . ALA A 1 83 ? 7.761 -2.128 -7.761 1.00 91.81 83 ALA A C 1
ATOM 625 O O . ALA A 1 83 ? 7.788 -1.636 -8.884 1.00 91.81 83 ALA A O 1
ATOM 626 N N . ILE A 1 84 ? 8.518 -1.647 -6.766 1.00 93.81 84 ILE A N 1
ATOM 627 C CA . ILE A 1 84 ? 9.432 -0.508 -6.939 1.00 93.81 84 ILE A CA 1
ATOM 628 C C . ILE A 1 84 ? 10.826 -0.966 -7.371 1.00 93.81 84 ILE A C 1
ATOM 630 O O . ILE A 1 84 ? 11.366 -0.445 -8.345 1.00 93.81 84 ILE A O 1
ATOM 634 N N . VAL A 1 85 ? 11.434 -1.909 -6.645 1.00 92.56 85 VAL A N 1
ATOM 635 C CA . VAL A 1 85 ? 12.836 -2.310 -6.869 1.00 92.56 85 VAL A CA 1
ATOM 636 C C . VAL A 1 85 ? 12.978 -3.205 -8.103 1.00 92.56 85 VAL A C 1
ATOM 638 O O . VAL A 1 85 ? 13.991 -3.136 -8.789 1.00 92.56 85 VAL A O 1
ATOM 641 N N . GLY A 1 86 ? 11.959 -4.009 -8.423 1.00 89.38 86 GLY A N 1
ATOM 642 C CA . GLY A 1 86 ? 11.943 -4.887 -9.599 1.00 89.38 86 GLY A CA 1
ATOM 643 C C . GLY A 1 86 ? 11.470 -4.218 -10.894 1.00 89.38 86 GLY A C 1
ATOM 644 O O . GLY A 1 86 ? 11.334 -4.895 -11.915 1.00 89.38 86 GLY A O 1
ATOM 645 N N . ALA A 1 87 ? 11.182 -2.914 -10.874 1.00 91.25 87 ALA A N 1
ATOM 646 C CA . ALA A 1 87 ? 10.620 -2.209 -12.018 1.00 91.25 87 ALA A CA 1
ATOM 647 C C . ALA A 1 87 ? 11.641 -2.023 -13.151 1.00 91.25 87 ALA A C 1
ATOM 649 O O . ALA A 1 87 ? 12.704 -1.429 -12.966 1.00 91.25 87 ALA A O 1
ATOM 650 N N . ARG A 1 88 ? 11.283 -2.479 -14.358 1.00 90.69 88 ARG A N 1
ATOM 651 C CA . ARG A 1 88 ? 12.147 -2.417 -15.554 1.00 90.69 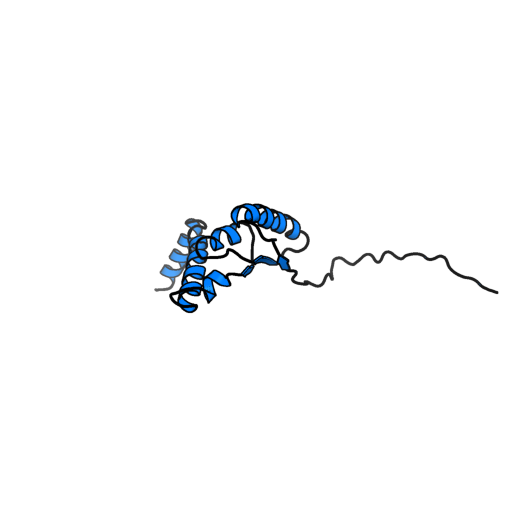88 ARG A CA 1
ATOM 652 C C . ARG A 1 88 ? 12.442 -0.996 -16.037 1.00 90.69 88 ARG A C 1
ATOM 654 O O . ARG A 1 88 ? 13.444 -0.772 -16.701 1.00 90.69 88 ARG A O 1
ATOM 661 N N . ASP A 1 89 ? 11.571 -0.051 -15.720 1.00 91.62 89 ASP A N 1
ATOM 662 C CA . ASP A 1 89 ? 11.651 1.359 -16.114 1.00 91.62 89 ASP A CA 1
ATOM 663 C C . ASP A 1 89 ? 12.163 2.277 -14.992 1.00 91.62 89 ASP A C 1
ATOM 665 O O . ASP A 1 89 ? 12.093 3.508 -15.091 1.00 91.62 89 ASP A O 1
ATOM 669 N N . GLY A 1 90 ? 12.700 1.668 -13.932 1.00 94.38 90 GLY A N 1
ATOM 670 C CA . GLY A 1 90 ? 13.371 2.342 -12.835 1.00 94.38 90 GLY A CA 1
ATOM 671 C C . GLY A 1 90 ? 12.454 2.734 -11.675 1.00 94.38 90 GLY A C 1
ATOM 672 O O . GLY A 1 90 ? 11.265 3.031 -11.815 1.00 94.38 90 GLY A O 1
ATOM 673 N N . THR A 1 91 ? 13.064 2.812 -10.493 1.00 95.38 91 THR A N 1
ATOM 674 C CA . THR A 1 91 ? 12.389 3.076 -9.211 1.00 95.38 91 THR A CA 1
ATOM 675 C C . THR A 1 91 ? 11.604 4.391 -9.202 1.00 95.38 91 THR A C 1
ATOM 677 O O . THR A 1 91 ? 10.518 4.472 -8.625 1.00 95.38 91 THR A O 1
ATOM 680 N N . ALA A 1 92 ? 12.116 5.430 -9.871 1.00 94.81 92 ALA A N 1
ATOM 681 C CA . ALA A 1 92 ? 11.455 6.728 -9.972 1.00 94.81 92 ALA A CA 1
ATOM 682 C C . ALA A 1 92 ? 10.131 6.651 -10.749 1.00 94.81 92 ALA A C 1
ATOM 684 O O . ALA A 1 92 ? 9.145 7.278 -10.349 1.00 94.81 92 ALA A O 1
ATOM 685 N N . THR A 1 93 ? 10.095 5.872 -11.834 1.00 95.00 93 THR A N 1
ATOM 686 C CA . THR A 1 93 ? 8.891 5.664 -12.646 1.00 95.00 93 THR A CA 1
ATOM 687 C C . THR A 1 93 ? 7.871 4.816 -11.905 1.00 95.00 93 THR A C 1
ATOM 689 O O . THR A 1 93 ? 6.715 5.230 -11.806 1.00 95.00 93 THR A O 1
ATOM 692 N N . ALA A 1 94 ? 8.299 3.714 -11.288 1.00 94.75 94 ALA A N 1
ATOM 693 C CA . ALA A 1 94 ? 7.430 2.879 -10.462 1.00 94.75 94 ALA A CA 1
ATOM 694 C C . ALA A 1 94 ? 6.785 3.668 -9.313 1.00 94.75 94 ALA A C 1
ATOM 696 O O . ALA A 1 94 ? 5.566 3.658 -9.145 1.00 94.75 94 ALA A O 1
ATOM 697 N N . ARG A 1 95 ? 7.579 4.460 -8.577 1.00 95.44 95 ARG A N 1
ATOM 698 C CA . ARG A 1 95 ? 7.062 5.324 -7.505 1.00 95.44 95 ARG A CA 1
ATOM 699 C C . ARG A 1 95 ? 6.048 6.346 -8.025 1.00 95.44 95 ARG A C 1
ATOM 701 O O . ARG A 1 95 ? 5.073 6.635 -7.335 1.00 95.44 95 ARG A O 1
ATOM 708 N N . ARG A 1 96 ? 6.271 6.913 -9.217 1.00 95.69 96 ARG A N 1
ATOM 709 C CA . ARG A 1 96 ? 5.337 7.865 -9.838 1.00 95.69 96 ARG A CA 1
ATOM 710 C C . ARG A 1 96 ? 4.008 7.195 -10.184 1.00 95.69 96 ARG A C 1
ATOM 712 O O . ARG A 1 96 ? 2.974 7.765 -9.861 1.00 95.69 96 ARG A O 1
ATOM 719 N N . ARG A 1 97 ? 4.028 6.000 -10.782 1.00 95.12 97 ARG A N 1
ATOM 720 C CA . ARG A 1 97 ? 2.803 5.240 -11.093 1.00 95.12 97 ARG A CA 1
ATOM 721 C C . ARG A 1 97 ? 2.022 4.872 -9.842 1.00 95.12 97 ARG A C 1
ATOM 723 O O . ARG A 1 97 ? 0.822 5.109 -9.797 1.00 95.12 97 ARG A O 1
ATOM 730 N N . LEU A 1 98 ? 2.713 4.384 -8.812 1.00 94.12 98 LEU A N 1
ATOM 731 C CA . LEU A 1 98 ? 2.084 4.033 -7.542 1.00 94.12 98 LEU A CA 1
ATOM 732 C C . LEU A 1 98 ? 1.383 5.241 -6.903 1.00 94.12 98 LEU A C 1
ATOM 734 O O . LEU A 1 98 ? 0.257 5.125 -6.438 1.00 94.12 98 LEU A O 1
ATOM 738 N N . ARG A 1 99 ? 2.022 6.418 -6.926 1.00 94.25 99 ARG A N 1
ATOM 739 C CA . ARG A 1 99 ? 1.401 7.668 -6.459 1.00 94.25 99 ARG A CA 1
ATOM 740 C C . ARG A 1 99 ? 0.220 8.092 -7.329 1.00 94.25 99 ARG A C 1
ATOM 742 O O . ARG A 1 99 ? -0.813 8.461 -6.791 1.00 94.25 99 ARG A O 1
ATOM 749 N N . ALA A 1 100 ? 0.354 8.016 -8.652 1.00 94.06 100 ALA A N 1
ATOM 750 C CA . ALA A 1 100 ? -0.724 8.374 -9.570 1.00 94.06 100 ALA A CA 1
ATOM 751 C C . ALA A 1 100 ? -1.976 7.508 -9.350 1.00 94.06 100 ALA A C 1
ATOM 753 O O . ALA A 1 100 ? -3.077 8.043 -9.313 1.00 94.06 100 ALA A O 1
ATOM 754 N N . ALA A 1 101 ? -1.805 6.202 -9.129 1.00 92.19 101 ALA A N 1
ATOM 755 C CA . ALA A 1 101 ? -2.910 5.290 -8.838 1.00 92.19 101 ALA A CA 1
ATOM 756 C C . ALA A 1 101 ? -3.659 5.636 -7.540 1.00 92.19 101 ALA A C 1
ATOM 758 O O . ALA A 1 101 ? -4.863 5.420 -7.452 1.00 92.19 101 ALA A O 1
ATOM 759 N N . LEU A 1 102 ? -2.962 6.180 -6.537 1.00 91.31 102 LEU A N 1
ATOM 760 C CA . LEU A 1 102 ? -3.580 6.616 -5.283 1.00 91.31 102 LEU A CA 1
ATOM 761 C C . LEU A 1 102 ? -4.313 7.953 -5.433 1.00 91.31 102 LEU A C 1
ATOM 763 O O . LEU A 1 102 ? -5.402 8.098 -4.895 1.00 91.31 102 LEU A O 1
ATOM 767 N N . ASN A 1 103 ? -3.769 8.896 -6.203 1.00 87.50 103 ASN A N 1
ATOM 768 C CA . ASN A 1 103 ? -4.404 10.202 -6.412 1.00 87.50 103 ASN A CA 1
ATOM 769 C C . ASN A 1 103 ? -5.720 10.103 -7.202 1.00 87.50 103 ASN A C 1
ATOM 771 O O . ASN A 1 103 ? -6.606 10.927 -7.018 1.00 87.50 103 ASN A O 1
ATOM 775 N N . GLN A 1 104 ? -5.881 9.082 -8.048 1.00 74.00 104 GLN A N 1
ATOM 776 C CA . GLN A 1 104 ? -7.150 8.830 -8.742 1.00 74.00 104 GLN A CA 1
ATOM 777 C C . GLN A 1 104 ? -8.290 8.418 -7.792 1.00 74.00 104 GLN A C 1
ATOM 779 O O . GLN A 1 104 ? -9.446 8.500 -8.180 1.00 74.00 104 GLN A O 1
ATOM 784 N N . LEU A 1 105 ? -7.997 8.008 -6.549 1.00 58.59 105 LEU A N 1
ATOM 785 C CA . LEU A 1 105 ? -9.032 7.787 -5.530 1.00 58.59 105 LEU A CA 1
ATOM 786 C C . LEU A 1 105 ? -9.579 9.094 -4.947 1.00 58.59 105 LEU A C 1
ATOM 788 O O . LEU A 1 105 ? -10.722 9.121 -4.503 1.00 58.59 105 LEU A O 1
ATOM 792 N N . GLU A 1 106 ? -8.765 10.150 -4.916 1.00 55.28 106 GLU A N 1
ATOM 793 C CA . GLU A 1 106 ? -9.163 11.460 -4.386 1.00 55.28 106 GLU A CA 1
ATOM 794 C C . GLU A 1 106 ? -10.034 12.231 -5.386 1.00 55.28 106 GLU A C 1
ATOM 796 O O . GLU A 1 106 ? -10.781 13.118 -4.990 1.00 55.28 106 GLU A O 1
ATOM 801 N N . ASP A 1 107 ? -9.976 11.878 -6.675 1.00 50.31 107 ASP A N 1
ATOM 802 C CA . ASP A 1 107 ? -10.784 12.532 -7.710 1.00 50.31 107 ASP A CA 1
ATOM 803 C C . ASP A 1 107 ? -12.231 11.994 -7.769 1.00 50.31 107 ASP A C 1
ATOM 805 O O . ASP A 1 107 ? -13.137 12.646 -8.277 1.00 50.31 107 ASP A O 1
ATOM 809 N N . GLU A 1 108 ? -12.484 10.827 -7.176 1.00 49.31 108 GLU A N 1
ATOM 810 C CA . GLU A 1 108 ? -13.817 10.211 -7.097 1.00 49.31 108 GLU A CA 1
ATOM 811 C C . GLU A 1 108 ? -14.569 10.579 -5.800 1.00 49.31 108 GLU A C 1
ATOM 813 O O . GLU A 1 108 ? -15.718 10.173 -5.599 1.00 49.31 108 GLU A O 1
ATOM 818 N N . THR A 1 109 ? -13.949 11.344 -4.890 1.00 48.34 109 THR A N 1
ATOM 819 C CA . THR A 1 109 ? -14.630 11.848 -3.689 1.00 48.34 109 THR A CA 1
ATOM 820 C C . THR A 1 109 ? -15.400 13.132 -3.999 1.00 48.34 109 THR A C 1
ATOM 822 O O . THR A 1 109 ? -14.833 14.215 -4.003 1.00 48.34 109 THR A O 1
ATOM 825 N N . ASP A 1 110 ? -16.703 12.957 -4.228 1.00 47.47 110 ASP A N 1
ATOM 826 C CA . ASP A 1 110 ? -17.783 13.954 -4.314 1.00 47.47 110 ASP A CA 1
ATOM 827 C C . ASP A 1 110 ? -17.543 15.172 -5.250 1.00 47.47 110 ASP A C 1
ATOM 829 O O . ASP A 1 110 ? -16.898 16.152 -4.853 1.00 47.47 110 ASP A O 1
ATOM 833 N N . PRO A 1 111 ? -18.172 15.215 -6.449 1.00 54.25 111 PRO A N 1
ATOM 834 C CA . PRO A 1 111 ? -18.054 16.344 -7.382 1.00 54.25 111 PRO A CA 1
ATOM 835 C C . PRO A 1 111 ? -18.489 17.697 -6.786 1.00 54.25 111 PRO A C 1
ATOM 837 O O . PRO A 1 111 ? -18.127 18.759 -7.316 1.00 54.25 111 PRO A O 1
ATOM 840 N N . ALA A 1 112 ? -19.241 17.701 -5.677 1.00 56.88 112 ALA A N 1
ATOM 841 C CA . ALA A 1 112 ? -19.586 18.916 -4.949 1.00 56.88 112 ALA A CA 1
ATOM 842 C C . ALA A 1 112 ? -18.366 19.575 -4.274 1.00 56.88 112 ALA A C 1
ATOM 844 O O . ALA A 1 112 ? -18.281 20.810 -4.252 1.00 56.88 112 ALA A O 1
ATOM 845 N N . GLU A 1 113 ? -17.401 18.792 -3.777 1.00 54.91 113 GLU A N 1
ATOM 846 C CA . GLU A 1 113 ? -16.219 19.311 -3.080 1.00 54.91 113 GLU A CA 1
ATOM 847 C C . GLU A 1 113 ? -15.147 19.810 -4.068 1.00 54.91 113 GLU A C 1
ATOM 849 O O . GLU A 1 113 ? -14.576 20.888 -3.859 1.00 54.91 113 GLU A O 1
ATOM 854 N N . GLN A 1 114 ? -14.953 19.135 -5.212 1.00 58.28 114 GLN A N 1
ATOM 855 C CA . GLN A 1 114 ? -14.118 19.662 -6.309 1.00 58.28 114 GLN A CA 1
ATOM 856 C C . GLN A 1 114 ? -14.663 20.979 -6.862 1.00 58.28 114 GLN A C 1
ATOM 858 O O . GLN A 1 114 ? -13.913 21.942 -7.038 1.00 58.28 114 GLN A O 1
ATOM 863 N N . SER A 1 115 ? -15.981 21.066 -7.064 1.00 55.00 115 SER A N 1
ATOM 864 C CA . SER A 1 115 ? -16.621 22.288 -7.562 1.00 55.00 115 SER A CA 1
ATOM 865 C C . SER A 1 115 ? -16.464 23.463 -6.592 1.00 55.00 115 SER A C 1
ATOM 867 O O . SER A 1 115 ? -16.417 24.617 -7.018 1.00 55.00 115 SER A O 1
ATOM 869 N N . ALA A 1 116 ? -16.396 23.215 -5.280 1.00 59.12 116 ALA A N 1
ATOM 870 C CA . ALA A 1 116 ? -16.142 24.258 -4.284 1.00 59.12 116 ALA A CA 1
ATOM 871 C C . ALA A 1 116 ? -14.689 24.767 -4.332 1.00 59.12 116 ALA A C 1
ATOM 873 O O . ALA A 1 116 ? -14.459 25.974 -4.262 1.00 59.12 116 ALA A O 1
ATOM 874 N N . ARG A 1 117 ? -13.709 23.875 -4.526 1.00 59.75 117 ARG A N 1
ATOM 875 C CA . ARG A 1 117 ? -12.286 24.245 -4.637 1.00 59.75 117 ARG A CA 1
ATOM 876 C C . ARG A 1 117 ? -11.976 24.992 -5.936 1.00 59.75 117 ARG A C 1
ATOM 878 O O . ARG A 1 117 ? -11.270 25.997 -5.897 1.00 59.75 117 ARG A O 1
ATOM 885 N N . GLN A 1 118 ? -12.569 24.562 -7.053 1.00 61.28 118 GLN A N 1
ATOM 886 C CA . GLN A 1 118 ? -12.412 25.219 -8.354 1.00 61.28 118 GLN A CA 1
ATOM 887 C C . GLN A 1 118 ? -13.019 26.632 -8.350 1.00 61.28 118 GLN A C 1
ATOM 889 O O . GLN A 1 118 ? -12.395 27.574 -8.832 1.00 61.28 118 GLN A O 1
ATOM 894 N N . ARG A 1 119 ? -14.207 26.808 -7.745 1.00 59.59 119 ARG A N 1
ATOM 895 C CA . ARG A 1 119 ? -14.864 28.123 -7.618 1.00 59.59 119 ARG A CA 1
ATOM 896 C C . ARG A 1 119 ? -14.049 29.104 -6.773 1.00 59.59 119 ARG A C 1
ATOM 898 O O . ARG A 1 119 ? -13.920 30.263 -7.151 1.00 59.59 119 ARG A O 1
ATOM 905 N N . SER A 1 120 ? -13.434 28.638 -5.689 1.00 57.00 120 SER A N 1
ATOM 906 C CA . SER A 1 120 ? -12.569 29.474 -4.846 1.00 57.00 120 SER A CA 1
ATOM 907 C C . SER A 1 120 ? -11.233 29.845 -5.506 1.00 57.00 120 SER A C 1
ATOM 909 O O . SER A 1 120 ? -10.655 30.870 -5.164 1.00 57.00 120 SER A O 1
ATOM 911 N N . GLN A 1 121 ? -10.736 29.050 -6.460 1.00 61.03 121 GLN A N 1
ATOM 912 C CA . GLN A 1 121 ? -9.524 29.380 -7.222 1.00 61.03 121 GLN A CA 1
ATOM 913 C C . GLN A 1 121 ? -9.764 30.420 -8.322 1.00 61.03 121 GLN A C 1
ATOM 915 O O . GLN A 1 121 ? -8.859 31.194 -8.615 1.00 61.03 121 GLN A O 1
ATOM 920 N N . VAL A 1 122 ? -10.969 30.476 -8.898 1.00 59.19 122 VAL A N 1
ATOM 921 C CA . VAL A 1 122 ? -11.320 31.451 -9.949 1.00 59.19 122 VAL A CA 1
ATOM 922 C C . VAL A 1 122 ? -11.580 32.854 -9.376 1.00 59.19 122 VAL A C 1
ATOM 924 O O . VAL A 1 122 ? -11.335 33.842 -10.055 1.00 59.19 122 VAL A O 1
ATOM 927 N N . CYS A 1 123 ? -12.009 32.970 -8.114 1.00 51.88 123 CYS A N 1
ATOM 928 C CA . CYS A 1 123 ? -12.300 34.267 -7.482 1.00 51.88 123 CYS A CA 1
ATOM 929 C C . CYS A 1 123 ? -11.074 35.038 -6.948 1.00 51.88 123 CYS A C 1
ATOM 931 O O . CYS A 1 123 ? -11.242 36.159 -6.486 1.00 51.88 123 CYS A O 1
ATOM 933 N N . ASN A 1 124 ? -9.860 34.477 -6.992 1.00 55.19 124 ASN A N 1
ATOM 934 C CA . ASN A 1 124 ? -8.641 35.140 -6.491 1.00 55.19 124 ASN A CA 1
ATOM 935 C C . ASN A 1 124 ? -7.777 35.760 -7.609 1.00 55.19 124 ASN A C 1
ATOM 937 O O . ASN A 1 124 ? -6.602 36.048 -7.383 1.00 55.19 124 ASN A O 1
ATOM 941 N N . SER A 1 125 ? -8.326 35.919 -8.816 1.00 51.56 125 SER A N 1
ATOM 942 C CA . SER A 1 125 ? -7.627 36.479 -9.982 1.00 51.56 125 SER A CA 1
ATOM 943 C C . SER A 1 125 ? -8.227 37.789 -10.511 1.00 51.56 125 SER A C 1
ATOM 945 O O . SER A 1 125 ? -8.039 38.098 -11.685 1.00 51.56 125 SER A O 1
ATOM 947 N N . GLU A 1 126 ? -8.908 38.560 -9.660 1.00 47.78 126 GLU A N 1
ATOM 948 C CA . GLU A 1 126 ? -9.279 39.962 -9.927 1.00 47.78 126 GLU A CA 1
ATOM 949 C C . GLU A 1 126 ? -8.589 40.913 -8.944 1.00 47.78 126 GLU A C 1
ATOM 951 O O . GLU A 1 126 ? -8.530 40.579 -7.736 1.00 47.78 126 GLU A O 1
#

Secondary structure (DSSP, 8-state):
---------------GGG------EEEPPSS-HHHHHHHHHHHHHHHHTT-TT-EEEEESS--TTTHHHHHHTT-SEEE-HHHHHT-TT-HHHHHHHHHHHHHHHHTTS-HHHHHHHHHHHHTT--

Solven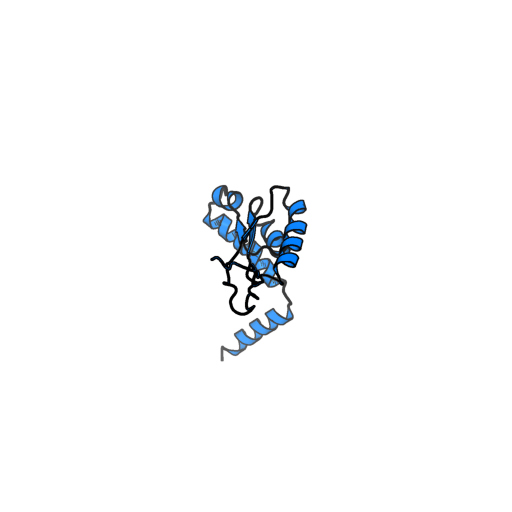t-accessible surface area (backbone atoms only — not comparable to full-atom values): 7688 Å² total; per-residue (Å²): 135,81,86,87,75,88,82,73,79,74,76,74,78,74,66,85,88,69,72,78,87,71,71,45,78,47,80,61,77,99,60,64,60,81,77,39,37,65,54,41,34,53,49,37,65,67,34,43,80,86,39,67,75,44,44,29,35,44,66,67,84,32,39,51,85,39,41,49,56,44,42,74,23,50,36,76,38,80,41,40,61,65,47,25,76,67,33,91,79,36,49,70,51,34,50,49,47,41,50,52,42,46,54,59,58,64,74,71,58,51,76,70,58,55,53,52,54,54,54,60,60,65,69,72,77,122